Protein AF-A0A5C6AXB9-F1 (afdb_monomer)

Foldseek 3Di:
DVVVVVVVVVVVVVVPPPPPDPPPPPPPPPPDDDDPVRVVVVVVVVQQPDADPVPRHRPPD

Radius of gyration: 27.08 Å; Cα contacts (8 Å, |Δi|>4): 14; chains: 1; bounding box: 40×62×44 Å

Secondary structure (DSSP, 8-state):
-HHHHHHHHHHHHHHT------------TT-PPPPHHHHHHHHHHHHHT-B-TTTSSBTT-

Mean predicted aligned error: 16.08 Å

Solvent-accessible surface area (backbone atoms only — not comparable to full-atom values): 4037 Å² total; per-residue (Å²): 110,72,72,59,53,54,55,55,53,54,51,56,62,63,70,67,71,63,83,77,70,80,81,74,80,76,74,71,91,77,79,68,81,71,50,76,69,52,46,50,53,50,50,54,51,54,50,67,69,35,55,37,87,90,75,73,38,60,63,85,123

Sequence (61 aa):
MLRLCMLFLSFICLVSVGCGGSNTTEVPQGLTAPTPEEEKALEDYTASQQIDPKTGQPVGN

Organism: NCBI:txid2528005

Structure (mmCIF, N/CA/C/O backbone):
data_AF-A0A5C6AXB9-F1
#
_entry.id   AF-A0A5C6AXB9-F1
#
loop_
_atom_site.group_PDB
_atom_site.id
_atom_site.type_symbol
_atom_site.label_atom_id
_atom_site.label_alt_id
_atom_site.label_comp_id
_atom_site.label_asym_id
_atom_site.label_entity_id
_atom_site.label_seq_id
_atom_site.pdbx_PDB_ins_code
_atom_site.Cartn_x
_atom_site.Cartn_y
_atom_site.Cartn_z
_atom_site.occupancy
_atom_site.B_iso_or_equiv
_atom_site.auth_seq_id
_atom_site.auth_comp_id
_atom_site.auth_asym_id
_atom_site.auth_atom_id
_atom_site.pdbx_PDB_model_num
ATOM 1 N N . MET A 1 1 ? 26.228 47.748 21.156 1.00 62.62 1 MET A N 1
ATOM 2 C CA . MET A 1 1 ? 25.507 46.819 22.053 1.00 62.62 1 MET A CA 1
ATOM 3 C C . MET A 1 1 ? 24.123 46.456 21.507 1.00 62.62 1 MET A C 1
ATOM 5 O O . MET A 1 1 ? 23.930 45.298 21.181 1.00 62.62 1 MET A O 1
ATOM 9 N N . LEU A 1 2 ? 23.215 47.414 21.261 1.00 72.75 2 LEU A N 1
ATOM 10 C CA . LEU A 1 2 ? 21.846 47.142 20.768 1.00 72.75 2 LEU A CA 1
ATOM 11 C C . LEU A 1 2 ? 21.763 46.312 19.465 1.00 72.75 2 LEU A C 1
ATOM 13 O O . LEU A 1 2 ? 20.952 45.397 19.361 1.00 72.75 2 LEU A O 1
ATOM 17 N N . ARG A 1 3 ? 22.639 46.586 18.486 1.00 70.69 3 ARG A N 1
ATOM 18 C CA . ARG A 1 3 ? 22.683 45.838 17.212 1.00 70.69 3 ARG A CA 1
ATOM 19 C C . ARG A 1 3 ? 23.146 44.384 17.368 1.00 70.69 3 ARG A C 1
ATOM 21 O O . ARG A 1 3 ? 22.687 43.531 16.625 1.00 70.69 3 ARG A O 1
ATOM 28 N N . LEU A 1 4 ? 24.013 44.100 18.342 1.00 76.00 4 LEU A N 1
ATOM 29 C CA . LEU A 1 4 ? 24.499 42.741 18.603 1.00 76.00 4 LEU A CA 1
ATOM 30 C C . LEU A 1 4 ? 23.407 41.891 19.276 1.00 76.00 4 LEU A C 1
ATOM 32 O O . LEU A 1 4 ? 23.242 40.725 18.936 1.00 76.00 4 LEU A O 1
ATOM 36 N N . CYS A 1 5 ? 22.601 42.504 20.151 1.00 75.00 5 CYS A N 1
ATOM 37 C CA . CYS A 1 5 ? 21.446 41.849 20.772 1.00 75.00 5 CYS A CA 1
ATOM 38 C C . CYS A 1 5 ? 20.355 41.485 19.750 1.00 75.00 5 CYS A C 1
ATOM 40 O O . CYS A 1 5 ? 19.780 40.405 19.830 1.00 75.00 5 CYS A O 1
ATOM 42 N N . MET A 1 6 ? 20.101 42.353 18.763 1.00 75.75 6 MET A N 1
ATOM 43 C CA . MET A 1 6 ? 19.121 42.094 17.696 1.00 75.75 6 MET A CA 1
ATOM 44 C C . MET A 1 6 ? 19.522 40.907 16.802 1.00 75.75 6 MET A C 1
ATOM 46 O O . MET A 1 6 ? 18.662 40.130 16.401 1.00 75.75 6 MET A O 1
ATOM 50 N N . LEU A 1 7 ? 20.823 40.732 16.539 1.00 78.00 7 LEU A N 1
ATOM 51 C CA . LEU A 1 7 ? 21.350 39.611 15.747 1.00 78.00 7 LEU A CA 1
ATOM 52 C C . LEU A 1 7 ? 21.302 38.273 16.498 1.00 78.00 7 LEU A C 1
ATOM 54 O O . LEU A 1 7 ? 21.076 37.228 15.895 1.00 78.00 7 LEU A O 1
ATOM 58 N N . PHE A 1 8 ? 21.491 38.291 17.818 1.00 77.31 8 PHE A N 1
ATOM 59 C CA . PHE A 1 8 ? 21.343 37.087 18.637 1.00 77.31 8 PHE A CA 1
ATOM 60 C C . PHE A 1 8 ? 19.885 36.623 18.714 1.00 77.31 8 PHE A C 1
ATOM 62 O O . PHE A 1 8 ? 19.609 35.427 18.644 1.00 77.31 8 PHE A O 1
ATOM 69 N N . LEU A 1 9 ? 18.948 37.570 18.813 1.00 76.31 9 LEU A N 1
ATOM 70 C CA . LEU A 1 9 ? 17.522 37.267 18.875 1.00 76.31 9 LEU A CA 1
ATOM 71 C C . LEU A 1 9 ? 17.012 36.645 17.566 1.00 76.31 9 LEU A C 1
ATOM 73 O O . LEU A 1 9 ? 16.260 35.675 17.605 1.00 76.31 9 LEU A O 1
ATOM 77 N N . SER A 1 10 ? 17.463 37.144 16.410 1.00 73.62 10 SER A N 1
ATOM 78 C CA . SER A 1 10 ? 17.070 36.581 15.112 1.00 73.62 10 SER A CA 1
ATOM 79 C C . SER A 1 10 ? 17.602 35.163 14.895 1.00 73.62 10 SER A C 1
ATOM 81 O O . SER A 1 10 ? 16.898 34.339 14.313 1.00 73.62 10 SER A O 1
ATOM 83 N N . PHE A 1 11 ? 18.798 34.844 15.401 1.00 73.81 11 PHE A N 1
ATOM 84 C CA . PHE A 1 11 ? 19.345 33.488 15.328 1.00 73.81 11 PHE A CA 1
ATOM 85 C C . PHE A 1 11 ? 18.470 32.495 16.108 1.00 73.81 11 PHE A C 1
ATOM 87 O O . PHE A 1 11 ? 18.096 31.461 15.568 1.00 73.81 11 PHE A O 1
ATOM 94 N N . ILE A 1 12 ? 18.040 32.841 17.326 1.00 73.88 12 ILE A N 1
ATOM 95 C CA . ILE A 1 12 ? 17.178 31.987 18.170 1.00 73.88 12 ILE A CA 1
ATOM 96 C C . ILE A 1 12 ? 15.814 31.711 17.507 1.00 73.88 12 ILE A C 1
ATOM 98 O O . ILE A 1 12 ? 15.304 30.588 17.571 1.00 73.88 12 ILE A O 1
ATOM 102 N N . CYS A 1 13 ? 15.244 32.701 16.815 1.00 68.06 13 CYS A N 1
ATOM 103 C CA . CYS A 1 13 ? 13.994 32.530 16.068 1.00 68.06 13 CYS A CA 1
ATOM 104 C C . CYS A 1 13 ? 14.135 31.583 14.864 1.00 68.06 13 CYS A C 1
ATOM 106 O O . CYS A 1 13 ? 13.163 30.938 14.487 1.00 68.06 13 CYS A O 1
ATOM 108 N N . LEU A 1 14 ? 15.327 31.467 14.267 1.00 67.12 14 LEU A N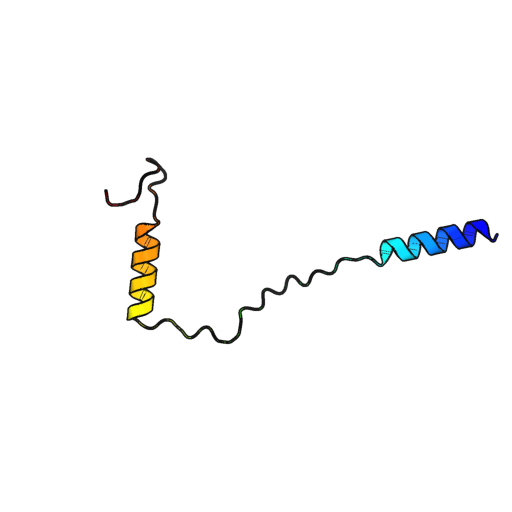 1
ATOM 109 C CA . LEU A 1 14 ? 15.566 30.564 13.135 1.00 67.12 14 LEU A CA 1
ATOM 110 C C . LEU A 1 14 ? 15.782 29.108 13.575 1.00 67.12 14 LEU A C 1
ATOM 112 O O . LEU A 1 14 ? 15.383 28.200 12.852 1.00 67.12 14 LEU A O 1
ATOM 116 N N . VAL A 1 15 ? 16.359 28.862 14.759 1.00 67.25 15 VAL A N 1
ATOM 117 C CA . VAL A 1 15 ? 16.605 27.489 15.260 1.00 67.25 15 VAL A CA 1
ATOM 118 C C . VAL A 1 15 ? 15.334 26.826 15.813 1.00 67.25 15 VAL A C 1
ATOM 120 O O . VAL A 1 15 ? 15.262 25.605 15.910 1.00 67.25 15 VAL A O 1
ATOM 123 N N . SER A 1 16 ? 14.307 27.606 16.161 1.00 63.72 16 SER A N 1
ATOM 124 C CA . SER A 1 16 ? 13.069 27.098 16.775 1.00 63.72 16 SER A CA 1
ATOM 125 C C . SER A 1 16 ? 11.982 26.680 15.776 1.00 63.72 16 SER A C 1
ATOM 127 O O . SER A 1 16 ? 11.015 26.038 16.182 1.00 63.72 16 SER A O 1
ATOM 129 N N . VAL A 1 17 ? 12.155 26.923 14.469 1.00 66.69 17 VAL A N 1
ATOM 130 C CA . VAL A 1 17 ? 11.292 26.341 13.421 1.00 66.69 17 VAL A CA 1
ATOM 131 C C . VAL A 1 17 ? 11.780 24.930 13.075 1.00 66.69 17 VAL A C 1
ATOM 133 O O . VAL A 1 17 ? 12.063 24.589 11.929 1.00 66.69 17 VAL A O 1
ATOM 136 N N . GLY A 1 18 ? 11.917 24.088 14.097 1.00 60.34 18 GLY A N 1
ATOM 137 C CA . GLY A 1 18 ? 12.007 22.652 13.900 1.00 60.34 18 GLY A CA 1
ATOM 138 C C . GLY A 1 18 ? 10.639 22.172 13.443 1.00 60.34 18 GLY A C 1
ATOM 139 O O . GLY A 1 18 ? 9.713 22.092 14.247 1.00 60.34 18 GLY A O 1
ATOM 140 N N . CYS A 1 19 ? 10.493 21.878 12.151 1.00 65.75 19 CYS A N 1
ATOM 141 C CA . CYS A 1 19 ? 9.332 21.173 11.624 1.00 65.75 19 CYS A CA 1
ATOM 142 C C . CYS A 1 19 ? 9.387 19.731 12.153 1.00 65.75 19 CYS A C 1
ATOM 144 O O . CYS A 1 19 ? 9.855 18.816 11.482 1.00 65.75 19 CYS A O 1
ATOM 146 N N . GLY A 1 20 ? 8.997 19.547 13.415 1.00 63.50 20 GLY A N 1
ATOM 147 C CA . GLY A 1 20 ? 8.781 18.244 14.027 1.00 63.50 20 GLY A CA 1
ATOM 148 C C . GLY A 1 20 ? 7.517 17.635 13.439 1.00 63.50 20 GLY A C 1
ATOM 149 O O . GLY A 1 20 ? 6.481 17.604 14.095 1.00 63.50 20 GLY A O 1
ATOM 150 N N . GLY A 1 21 ? 7.580 17.224 12.173 1.00 62.56 21 GLY A N 1
ATOM 151 C CA . GLY A 1 21 ? 6.539 16.417 11.562 1.00 62.56 21 GLY A CA 1
ATOM 152 C C . GLY A 1 21 ? 6.495 15.084 12.291 1.00 62.56 21 GLY A C 1
ATOM 153 O O . GLY A 1 21 ? 7.446 14.310 12.208 1.00 62.56 21 GLY A O 1
ATOM 154 N N . SER A 1 22 ? 5.417 14.838 13.036 1.00 68.50 22 SER A N 1
ATOM 155 C CA . SER A 1 22 ? 5.152 13.518 13.598 1.00 68.50 22 SER A CA 1
ATOM 156 C C . SER A 1 22 ? 5.057 12.532 12.439 1.00 68.50 22 SER A C 1
ATOM 158 O O . SER A 1 22 ? 4.138 12.583 11.629 1.00 68.50 22 SER A O 1
ATOM 160 N N . ASN A 1 23 ? 6.039 11.648 12.346 1.00 66.19 23 ASN A N 1
ATOM 161 C CA . ASN A 1 23 ? 6.097 10.522 11.423 1.00 66.19 23 ASN A CA 1
ATOM 162 C C . ASN A 1 23 ? 5.357 9.292 11.979 1.00 66.19 23 ASN A C 1
ATOM 164 O O . ASN A 1 23 ? 5.528 8.179 11.479 1.00 66.19 23 ASN A O 1
ATOM 168 N N . THR A 1 24 ? 4.517 9.488 13.000 1.00 68.69 24 THR A N 1
ATOM 169 C CA . THR A 1 24 ? 3.622 8.445 13.497 1.00 68.69 24 THR A CA 1
ATOM 170 C C . THR A 1 24 ? 2.609 8.132 12.404 1.00 68.69 24 THR A C 1
ATOM 172 O O . THR A 1 24 ? 1.694 8.905 12.134 1.00 68.69 24 THR A O 1
ATOM 175 N N . THR A 1 25 ? 2.797 6.989 11.751 1.00 65.31 25 THR A N 1
ATOM 176 C CA . THR A 1 25 ? 1.768 6.391 10.905 1.00 65.31 25 THR A CA 1
ATOM 177 C C . THR A 1 25 ? 0.762 5.746 11.846 1.00 65.31 25 THR A C 1
ATOM 179 O O . THR A 1 25 ? 0.926 4.600 12.260 1.00 65.31 25 THR A O 1
ATOM 182 N N . GLU A 1 26 ? -0.235 6.517 12.270 1.00 64.19 26 GLU A N 1
ATOM 183 C C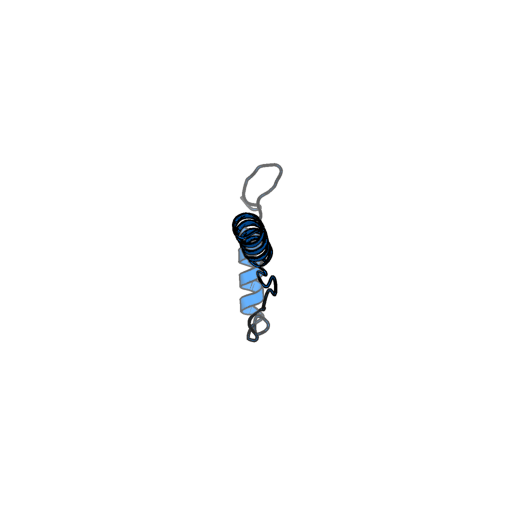A . GLU A 1 26 ? -1.368 5.973 13.007 1.00 64.19 26 GLU A CA 1
ATOM 184 C C . GLU A 1 26 ? -2.193 5.141 12.028 1.00 64.19 26 GLU A C 1
ATOM 186 O O . GLU A 1 26 ? -2.903 5.670 11.174 1.00 64.19 26 GLU A O 1
ATOM 191 N N . VAL A 1 27 ? -2.060 3.817 12.109 1.00 67.69 27 VAL A N 1
ATOM 192 C CA . VAL A 1 27 ? -3.018 2.928 11.457 1.00 67.69 27 VAL A CA 1
ATOM 193 C C . VAL A 1 27 ? -4.340 3.125 12.204 1.00 67.69 27 VAL A C 1
ATOM 195 O O . VAL A 1 27 ? -4.372 2.878 13.414 1.00 67.69 27 VAL A O 1
ATOM 198 N N . PRO A 1 28 ? -5.413 3.606 11.549 1.00 67.81 28 PRO A N 1
ATOM 199 C CA . PRO A 1 28 ? -6.678 3.847 12.226 1.00 67.81 28 PRO A CA 1
ATOM 200 C C . PRO A 1 28 ? -7.151 2.555 12.898 1.00 67.81 28 PRO A C 1
ATOM 202 O O . PRO A 1 28 ? -7.279 1.508 12.257 1.00 67.81 28 PRO A O 1
ATOM 205 N N . GLN A 1 29 ? -7.378 2.620 14.212 1.00 62.62 29 GLN A N 1
ATOM 206 C CA . GLN A 1 29 ? -7.934 1.505 14.972 1.00 62.62 29 GLN A CA 1
ATOM 207 C C . GLN A 1 29 ? -9.361 1.254 14.470 1.00 62.62 29 GLN A C 1
ATOM 209 O O . GLN A 1 29 ? -10.256 2.063 14.699 1.00 62.62 29 GLN A O 1
ATOM 214 N N . GLY A 1 30 ? -9.551 0.164 13.724 1.00 62.59 30 GLY A N 1
ATOM 215 C CA . GLY A 1 30 ? -10.817 -0.135 13.049 1.00 62.59 30 GLY A CA 1
ATOM 216 C C . GLY A 1 30 ? -10.699 -1.010 11.801 1.00 62.59 30 GLY A C 1
ATOM 217 O O . GLY A 1 30 ? -11.724 -1.433 11.271 1.00 62.59 30 GLY A O 1
ATOM 218 N N . LEU A 1 31 ? -9.482 -1.321 11.337 1.00 64.56 31 LEU A N 1
ATOM 219 C CA . LEU A 1 31 ? -9.282 -2.356 10.321 1.00 64.56 31 LEU A CA 1
ATOM 220 C C . LEU A 1 31 ? -9.686 -3.713 10.909 1.00 64.56 31 LEU A C 1
ATOM 222 O O . LEU A 1 31 ? -8.951 -4.331 11.677 1.00 64.56 31 LEU A O 1
ATOM 226 N N . THR A 1 32 ? -10.905 -4.130 10.584 1.00 73.88 32 THR A N 1
ATOM 227 C CA . THR A 1 32 ? -11.392 -5.481 10.859 1.00 73.88 32 THR A CA 1
ATOM 228 C C . THR A 1 32 ? -10.630 -6.430 9.938 1.00 73.88 32 THR A C 1
ATOM 230 O O . THR A 1 32 ? -10.325 -6.060 8.803 1.00 73.88 32 THR A O 1
ATOM 233 N N . ALA A 1 33 ? -10.274 -7.623 10.423 1.00 78.00 33 ALA A N 1
ATOM 234 C CA . ALA A 1 33 ? -9.694 -8.636 9.548 1.00 78.00 33 ALA A CA 1
ATOM 235 C C . ALA A 1 33 ? -10.658 -8.880 8.370 1.00 78.00 33 ALA A C 1
ATOM 237 O O . ALA A 1 33 ? -11.866 -8.969 8.620 1.00 78.00 33 ALA A O 1
ATOM 238 N N . PRO A 1 34 ? -10.159 -8.936 7.122 1.00 78.12 34 PRO A N 1
ATOM 239 C CA . PRO A 1 34 ? -11.014 -9.154 5.968 1.00 78.12 34 PRO A CA 1
ATOM 240 C C . PRO A 1 34 ? -11.776 -10.467 6.134 1.00 78.12 34 PRO A C 1
ATOM 242 O O . PRO A 1 34 ? -11.250 -11.460 6.643 1.00 78.12 34 PRO A O 1
ATOM 245 N N . THR A 1 35 ? -13.038 -10.455 5.730 1.00 87.50 35 THR A N 1
ATOM 246 C CA . THR A 1 35 ? -13.811 -11.687 5.574 1.00 87.50 35 THR A CA 1
ATOM 247 C C . THR A 1 35 ? -13.175 -12.569 4.490 1.00 87.50 35 THR A C 1
ATOM 249 O O . THR A 1 35 ? -12.463 -12.053 3.626 1.00 87.50 35 THR A O 1
ATOM 252 N N . PRO A 1 36 ? -13.422 -13.891 4.475 1.00 87.19 36 PRO A N 1
ATOM 253 C CA . PRO A 1 36 ? -12.883 -14.771 3.435 1.00 87.19 36 PRO A CA 1
ATOM 254 C C . PRO A 1 36 ? -13.257 -14.329 2.010 1.00 87.19 36 PRO A C 1
ATOM 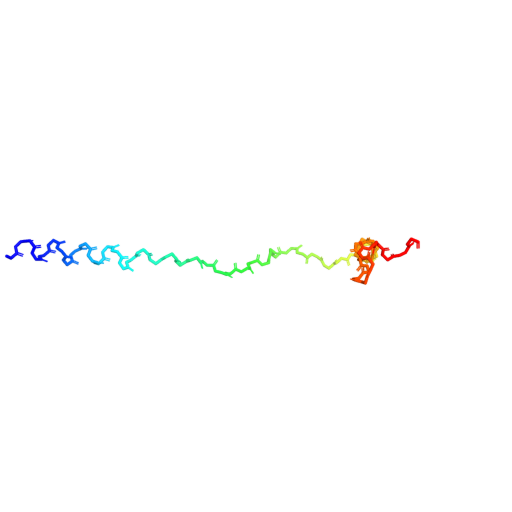256 O O . PRO A 1 36 ? -12.485 -14.522 1.071 1.00 87.19 36 PRO A O 1
ATOM 259 N N . GLU A 1 37 ? -14.435 -13.719 1.830 1.00 86.69 37 GLU A N 1
ATOM 260 C CA . GLU A 1 37 ? -14.851 -13.157 0.545 1.00 86.69 37 GLU A CA 1
A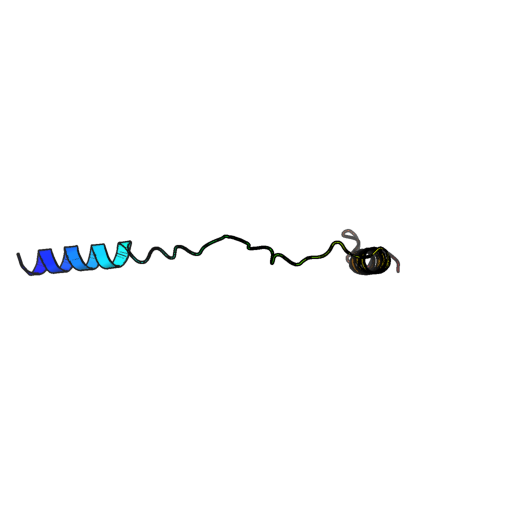TOM 261 C C . GLU A 1 37 ? -14.034 -11.917 0.154 1.00 86.69 37 GLU A C 1
ATOM 263 O O . GLU A 1 37 ? -13.656 -11.769 -1.010 1.00 86.69 37 GLU A O 1
ATOM 268 N N . GLU A 1 38 ? -13.743 -11.037 1.113 1.00 84.38 38 GLU A N 1
ATOM 269 C CA . GLU A 1 38 ? -12.910 -9.851 0.898 1.00 84.38 38 GLU A CA 1
ATOM 270 C C . GLU A 1 38 ? -11.446 -10.220 0.662 1.00 84.38 38 GLU A C 1
ATOM 272 O O . GLU A 1 38 ? -10.796 -9.604 -0.179 1.00 84.38 38 GLU A O 1
ATOM 277 N N . GLU A 1 39 ? -10.935 -11.243 1.347 1.00 87.75 39 GLU A N 1
ATOM 278 C CA . GLU A 1 39 ? -9.582 -11.761 1.145 1.00 87.75 39 GLU A CA 1
ATOM 279 C C . GLU A 1 39 ? -9.416 -12.297 -0.280 1.00 87.75 39 GLU A C 1
ATOM 281 O O . GLU A 1 39 ? -8.491 -11.896 -0.986 1.00 87.75 39 GLU A O 1
ATOM 286 N N . LYS A 1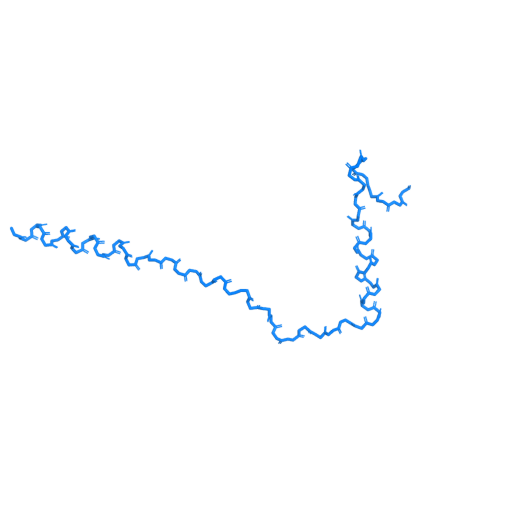 40 ? -10.389 -13.078 -0.766 1.00 88.19 40 LYS A N 1
ATOM 287 C CA . LYS A 1 40 ? -10.405 -13.542 -2.157 1.00 88.19 40 LYS A CA 1
ATOM 288 C C . LYS A 1 40 ? -10.457 -12.385 -3.159 1.00 88.19 40 LYS A C 1
ATOM 290 O O . LYS A 1 40 ? -9.724 -12.390 -4.142 1.00 88.19 40 LYS A O 1
ATOM 295 N N . ALA A 1 41 ? -11.300 -11.380 -2.917 1.00 85.81 41 ALA A N 1
ATOM 296 C CA . ALA A 1 41 ? -11.374 -10.208 -3.789 1.00 85.81 41 ALA A CA 1
ATOM 297 C C . ALA A 1 41 ? -10.052 -9.417 -3.811 1.00 85.81 41 ALA A C 1
ATOM 299 O O . ALA A 1 41 ? -9.661 -8.884 -4.851 1.00 85.81 41 ALA A O 1
ATOM 300 N N . LEU A 1 42 ? -9.351 -9.357 -2.676 1.00 85.56 42 LEU A N 1
ATOM 301 C CA . LEU A 1 42 ? -8.050 -8.708 -2.554 1.00 85.56 42 LEU A CA 1
ATOM 302 C C . LEU A 1 42 ? -6.959 -9.481 -3.306 1.00 85.56 42 LEU A C 1
ATOM 304 O O . LEU A 1 42 ? -6.128 -8.866 -3.980 1.00 85.56 42 LEU A O 1
ATOM 308 N N . GLU A 1 43 ? -6.974 -10.811 -3.225 1.00 86.75 43 GLU A N 1
ATOM 309 C CA . GLU A 1 43 ? -6.079 -11.689 -3.980 1.00 86.75 43 GLU A CA 1
ATOM 310 C C . GLU A 1 43 ? -6.312 -11.565 -5.489 1.00 86.75 43 GLU A C 1
ATOM 312 O O . GLU A 1 43 ? -5.355 -11.328 -6.226 1.00 86.75 43 GLU A O 1
ATOM 317 N N . ASP A 1 44 ? -7.566 -11.630 -5.944 1.00 85.81 44 ASP A N 1
ATOM 318 C CA . ASP A 1 44 ? -7.934 -11.494 -7.358 1.00 85.81 44 ASP A CA 1
ATOM 319 C C . ASP A 1 44 ? -7.523 -10.118 -7.911 1.00 85.81 44 ASP A C 1
ATOM 321 O O . ASP A 1 44 ? -6.926 -10.014 -8.988 1.00 85.81 44 ASP A O 1
ATOM 325 N N . TYR A 1 45 ? -7.774 -9.047 -7.149 1.00 84.31 45 TYR A N 1
ATOM 326 C CA . TYR A 1 45 ? -7.320 -7.704 -7.506 1.00 84.31 45 TYR A CA 1
ATOM 327 C C . TYR A 1 45 ? -5.793 -7.642 -7.592 1.00 84.31 45 TYR A C 1
ATOM 329 O O . TYR A 1 45 ? -5.249 -7.166 -8.588 1.00 84.31 45 TYR A O 1
ATOM 337 N N . THR A 1 46 ? -5.088 -8.163 -6.589 1.00 86.50 46 THR A N 1
ATOM 338 C CA . THR A 1 46 ? -3.620 -8.156 -6.566 1.00 86.50 46 THR A CA 1
ATOM 339 C C . THR A 1 46 ? -3.041 -8.949 -7.736 1.00 86.50 46 THR A C 1
ATOM 341 O O . THR A 1 46 ? -2.097 -8.483 -8.371 1.00 86.50 46 THR A O 1
ATOM 344 N N . ALA A 1 47 ? -3.623 -10.102 -8.068 1.00 84.25 47 ALA A N 1
ATOM 345 C CA . ALA A 1 47 ? -3.225 -10.922 -9.205 1.00 84.25 47 ALA A CA 1
ATOM 346 C C . ALA A 1 47 ? -3.437 -10.193 -10.539 1.00 84.25 47 ALA A C 1
ATOM 348 O O . ALA A 1 47 ? -2.542 -10.200 -11.379 1.00 84.25 47 ALA A O 1
ATOM 349 N N . SER A 1 48 ? -4.565 -9.493 -10.714 1.00 79.19 48 SER A N 1
ATOM 350 C CA . SE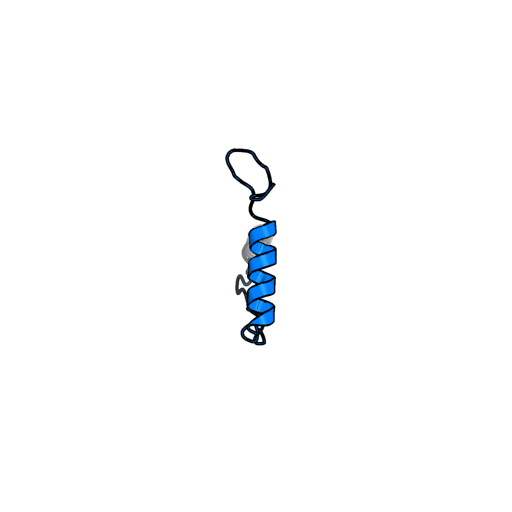R A 1 48 ? -4.849 -8.727 -11.940 1.00 79.19 48 SER A CA 1
ATOM 351 C C . SER A 1 48 ? -3.853 -7.591 -12.200 1.00 79.19 48 SER A C 1
ATOM 353 O O . SER A 1 48 ? -3.607 -7.218 -13.345 1.00 79.19 48 SER A O 1
ATOM 355 N N . GLN A 1 49 ? -3.255 -7.069 -11.130 1.00 81.62 49 GLN A N 1
ATOM 356 C CA . GLN A 1 49 ? -2.281 -5.986 -11.186 1.00 81.62 49 GLN A CA 1
ATOM 357 C C . GLN A 1 49 ? -0.842 -6.499 -11.325 1.00 81.62 49 GLN A C 1
ATOM 35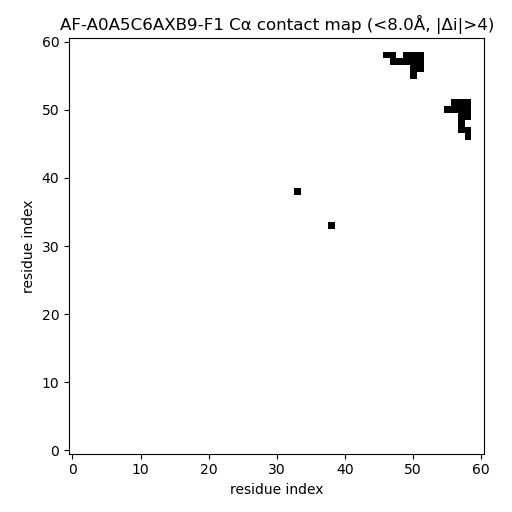9 O O . GLN A 1 49 ? 0.084 -5.690 -11.422 1.00 81.62 49 GLN A O 1
ATOM 364 N N . GLN A 1 50 ? -0.621 -7.820 -11.334 1.00 84.62 50 GLN A N 1
ATOM 365 C CA . GLN A 1 50 ? 0.705 -8.366 -11.590 1.00 84.62 50 GLN A CA 1
ATOM 366 C C . GLN A 1 50 ? 1.084 -8.139 -13.049 1.00 84.62 50 GLN A C 1
ATOM 368 O O . GLN A 1 50 ? 0.434 -8.611 -13.980 1.00 84.62 50 GLN A O 1
ATOM 373 N N . ILE A 1 51 ? 2.186 -7.420 -13.226 1.00 79.75 51 ILE A N 1
ATOM 374 C CA . ILE A 1 51 ? 2.814 -7.184 -14.517 1.00 79.75 51 ILE A CA 1
ATOM 375 C C . ILE A 1 51 ? 4.040 -8.087 -14.589 1.00 79.75 51 ILE A C 1
ATOM 377 O O . ILE A 1 51 ? 4.874 -8.071 -13.681 1.00 79.75 51 ILE A O 1
ATOM 381 N N . ASP A 1 52 ? 4.168 -8.858 -15.666 1.00 81.38 52 ASP A N 1
ATOM 382 C CA . ASP A 1 52 ? 5.384 -9.606 -15.954 1.00 81.38 52 ASP A CA 1
ATOM 383 C C . ASP A 1 52 ? 6.526 -8.602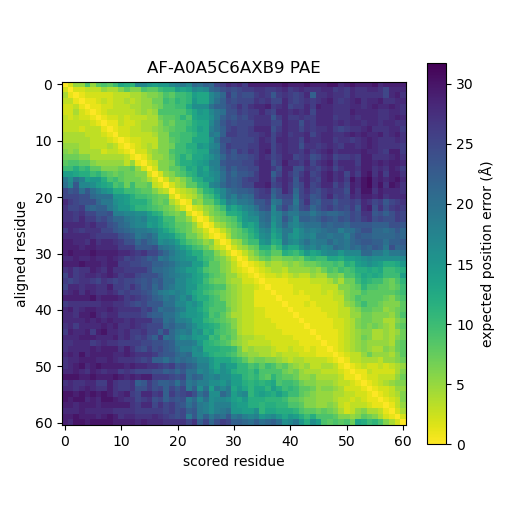 -16.191 1.00 81.38 52 ASP A C 1
ATOM 385 O O . ASP A 1 52 ? 6.501 -7.853 -17.173 1.00 81.38 52 ASP A O 1
ATOM 389 N N . PRO A 1 53 ? 7.558 -8.572 -15.331 1.00 79.56 53 PRO A N 1
ATOM 390 C CA . PRO A 1 53 ? 8.635 -7.593 -15.434 1.00 79.56 53 PRO A CA 1
ATOM 391 C C . PRO A 1 53 ? 9.487 -7.765 -16.698 1.00 79.56 53 PRO A C 1
ATOM 393 O O . PRO A 1 53 ? 10.214 -6.846 -17.074 1.00 79.56 53 PRO A O 1
ATOM 396 N N . LYS A 1 54 ? 9.426 -8.923 -17.363 1.00 82.75 54 LYS A N 1
ATOM 397 C CA . LYS A 1 54 ? 10.168 -9.193 -18.597 1.00 82.75 54 LYS A CA 1
ATOM 398 C C . LYS A 1 54 ? 9.477 -8.608 -19.825 1.00 82.75 54 LYS A C 1
ATOM 400 O O . LYS A 1 54 ? 10.156 -8.191 -20.762 1.00 82.75 54 LYS A O 1
ATOM 405 N N . THR A 1 55 ? 8.148 -8.616 -19.838 1.00 82.69 55 THR A N 1
ATOM 406 C CA . THR A 1 55 ? 7.339 -8.221 -21.002 1.00 82.69 55 THR A CA 1
ATOM 407 C C . THR A 1 55 ? 6.600 -6.902 -20.794 1.00 82.69 55 THR A C 1
ATOM 409 O O . THR A 1 55 ? 6.165 -6.292 -21.768 1.00 82.69 55 THR A O 1
ATOM 412 N N . GLY A 1 56 ? 6.478 -6.434 -19.550 1.00 80.94 56 GLY A N 1
ATOM 413 C CA . GLY A 1 56 ? 5.696 -5.254 -19.188 1.00 80.94 56 GLY A CA 1
ATOM 414 C C . GLY A 1 56 ? 4.189 -5.444 -19.378 1.00 80.94 56 GLY A C 1
ATOM 415 O O . GLY A 1 56 ? 3.458 -4.456 -19.393 1.00 80.94 56 GLY A O 1
ATOM 416 N N . GLN A 1 57 ? 3.722 -6.684 -19.556 1.00 82.62 57 GLN A N 1
ATOM 417 C CA . GLN A 1 57 ? 2.317 -7.019 -19.788 1.00 82.62 57 GLN A CA 1
ATOM 418 C C . GLN A 1 57 ? 1.671 -7.643 -18.544 1.00 82.62 57 GLN A C 1
ATOM 420 O O . GLN A 1 57 ? 2.389 -8.198 -17.711 1.00 82.62 57 GLN A O 1
ATOM 425 N N . PRO A 1 58 ? 0.334 -7.584 -18.405 1.00 77.88 58 PRO A N 1
ATOM 426 C CA . PRO A 1 58 ? -0.368 -8.293 -17.340 1.00 77.88 58 PRO A CA 1
ATOM 427 C C . PRO A 1 58 ? -0.082 -9.798 -17.394 1.00 77.88 58 PRO A C 1
ATOM 429 O O . PRO A 1 58 ? -0.081 -10.399 -18.471 1.00 77.88 58 PRO A O 1
ATOM 432 N N . VAL A 1 59 ? 0.140 -10.414 -16.235 1.00 71.44 59 VA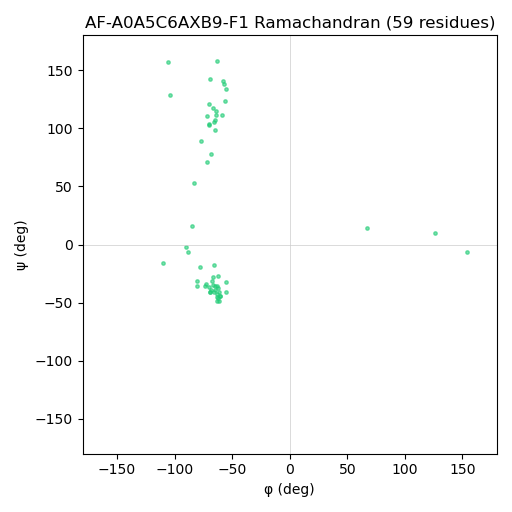L A N 1
ATOM 433 C CA . VAL A 1 59 ? 0.301 -11.868 -16.120 1.00 71.44 59 VAL A CA 1
ATOM 434 C C . VAL A 1 59 ? -1.071 -12.521 -16.346 1.00 71.44 59 VAL A C 1
ATOM 436 O O . VAL A 1 59 ? -1.958 -12.381 -15.511 1.00 71.44 59 VAL A O 1
ATOM 439 N N . GLY A 1 60 ? -1.260 -13.224 -17.470 1.00 65.38 60 GLY A N 1
ATOM 440 C CA . GLY A 1 60 ? -2.501 -13.966 -17.767 1.00 65.38 60 GLY A CA 1
ATOM 441 C C . GLY A 1 60 ? -3.190 -13.664 -19.105 1.00 65.38 60 GLY A C 1
ATOM 442 O O . GLY A 1 60 ? -4.313 -14.126 -19.299 1.00 65.38 60 GLY A O 1
ATOM 443 N N . ASN A 1 61 ? -2.543 -12.913 -20.005 1.00 53.50 61 ASN A N 1
ATOM 444 C CA . ASN A 1 61 ? -2.988 -12.732 -21.397 1.00 53.50 61 ASN A CA 1
ATOM 445 C C . ASN A 1 61 ? -2.646 -13.935 -22.291 1.00 53.50 61 ASN A C 1
ATOM 447 O O . ASN A 1 61 ? -1.543 -14.504 -22.113 1.00 53.50 61 ASN A O 1
#

pLDDT: mean 74.8, std 8.82, range [53.5, 88.19]